Protein AF-A0A3S0HJA3-F1 (afdb_monomer_lite)

Radius of gyration: 25.07 Å; chains: 1; bounding box: 92×64×39 Å

Sequence (172 aa):
MKRIIALAALTLTSALALSACGESDHGGHDHPADGGAPPAGIAEATNPTYPVGTEVRLTADHMPGMDGAEARVSGAFDTTTYSVSYTPTDGGDPVTDHRWVVHEELVDPGQAPLPDGAEVVLDAEHMSGMPGAQATIDYSTDETVYMVDLTVDGMAMTNHKWVTESEIQPLP

pLDDT: mean 88.09, std 19.27, range [34.72, 98.88]

Structure (mmCIF, N/CA/C/O backbone):
data_AF-A0A3S0HJA3-F1
#
_entry.id   AF-A0A3S0HJA3-F1
#
loop_
_atom_site.group_PDB
_atom_site.id
_atom_site.type_symbol
_atom_site.label_atom_id
_atom_site.label_alt_id
_atom_site.label_comp_id
_atom_site.label_asym_id
_atom_site.label_entity_id
_atom_site.label_seq_id
_atom_site.pdbx_PDB_ins_code
_atom_site.Cartn_x
_atom_site.Cartn_y
_atom_site.Cartn_z
_atom_site.occupancy
_atom_site.B_iso_or_equiv
_atom_site.auth_seq_id
_atom_site.auth_comp_id
_atom_site.auth_asym_id
_atom_site.auth_atom_id
_atom_site.pdbx_PDB_model_num
ATOM 1 N N . MET A 1 1 ? 77.542 46.225 -9.309 1.00 46.62 1 MET A N 1
ATOM 2 C CA . MET A 1 1 ? 76.194 46.762 -9.598 1.00 46.62 1 MET A CA 1
ATOM 3 C C . MET A 1 1 ? 75.212 46.029 -8.698 1.00 46.62 1 MET A C 1
ATOM 5 O O . MET A 1 1 ? 75.269 44.812 -8.625 1.00 46.62 1 MET A O 1
ATOM 9 N N . LYS A 1 2 ? 74.435 46.782 -7.915 1.00 45.94 2 LYS A N 1
ATOM 10 C CA . LYS A 1 2 ? 73.516 46.307 -6.867 1.00 45.94 2 LYS A CA 1
ATOM 11 C C . LYS A 1 2 ? 72.305 45.617 -7.490 1.00 45.94 2 LYS A C 1
ATOM 13 O O . LYS A 1 2 ? 71.703 46.264 -8.339 1.00 45.94 2 LYS A O 1
ATOM 18 N N . ARG A 1 3 ? 71.890 44.440 -6.999 1.00 47.22 3 ARG A N 1
ATOM 19 C CA . ARG A 1 3 ? 70.467 44.049 -6.912 1.00 47.22 3 ARG A CA 1
ATOM 20 C C . ARG A 1 3 ? 70.215 43.157 -5.694 1.00 47.22 3 ARG A C 1
ATOM 22 O O . ARG A 1 3 ? 70.661 42.021 -5.627 1.00 47.22 3 ARG A O 1
ATOM 29 N N . ILE A 1 4 ? 69.518 43.766 -4.743 1.00 46.66 4 ILE A N 1
ATOM 30 C CA . ILE A 1 4 ? 68.836 43.191 -3.587 1.00 46.66 4 ILE A CA 1
ATOM 31 C C . ILE A 1 4 ? 67.502 42.647 -4.109 1.00 46.66 4 ILE A C 1
ATOM 33 O O . ILE A 1 4 ? 66.827 43.368 -4.843 1.00 46.66 4 ILE A O 1
ATOM 37 N N . ILE A 1 5 ? 67.110 41.428 -3.737 1.00 52.03 5 ILE A N 1
ATOM 38 C CA . ILE A 1 5 ? 65.723 40.967 -3.880 1.00 52.03 5 ILE A CA 1
ATOM 39 C C . ILE A 1 5 ? 65.298 40.372 -2.540 1.00 52.03 5 ILE A C 1
ATOM 41 O O . ILE A 1 5 ? 65.946 39.476 -2.004 1.00 52.03 5 ILE A O 1
ATOM 45 N N . ALA A 1 6 ? 64.255 40.983 -1.988 1.00 46.03 6 ALA A N 1
ATOM 46 C CA . ALA A 1 6 ? 63.675 40.710 -0.690 1.00 46.03 6 ALA A CA 1
ATOM 47 C C . ALA A 1 6 ? 62.916 39.376 -0.685 1.00 46.03 6 ALA A C 1
ATOM 49 O O . ALA A 1 6 ? 62.206 39.044 -1.633 1.00 46.03 6 ALA A O 1
ATOM 50 N N . LEU A 1 7 ? 63.064 38.646 0.417 1.00 44.06 7 LEU A N 1
ATOM 51 C CA . LEU A 1 7 ? 62.339 37.424 0.728 1.00 44.06 7 LEU A CA 1
ATOM 52 C C . LEU A 1 7 ? 61.006 37.817 1.385 1.00 44.06 7 LEU A C 1
ATOM 54 O O . LEU A 1 7 ? 60.994 38.295 2.518 1.00 44.06 7 LEU A O 1
ATOM 58 N N . ALA A 1 8 ? 59.895 37.661 0.668 1.00 47.66 8 ALA A N 1
ATOM 59 C CA . ALA A 1 8 ? 58.559 37.783 1.240 1.00 47.66 8 ALA A CA 1
ATOM 60 C C . ALA A 1 8 ? 58.109 36.397 1.720 1.00 47.66 8 ALA A C 1
ATOM 62 O O . ALA A 1 8 ? 57.870 35.499 0.915 1.00 47.66 8 ALA A O 1
ATOM 63 N N . ALA A 1 9 ? 58.037 36.219 3.038 1.00 54.28 9 ALA A N 1
ATOM 64 C CA . ALA A 1 9 ? 57.410 35.063 3.660 1.00 54.28 9 ALA A CA 1
ATOM 65 C C . ALA A 1 9 ? 55.885 35.238 3.604 1.00 54.28 9 ALA A C 1
ATOM 67 O O . ALA A 1 9 ? 55.350 36.194 4.163 1.00 54.28 9 ALA A O 1
ATOM 68 N N . LEU A 1 10 ? 55.199 34.322 2.919 1.00 41.50 10 LEU A N 1
ATOM 69 C CA . LEU A 1 10 ? 53.743 34.249 2.873 1.00 41.50 10 LEU A CA 1
ATOM 70 C C . LEU A 1 10 ? 53.304 33.033 3.694 1.00 41.50 10 LEU A C 1
ATOM 72 O O . LEU A 1 10 ? 53.348 31.901 3.220 1.00 41.50 10 LEU A O 1
ATOM 76 N N . THR A 1 11 ? 52.923 33.259 4.948 1.00 54.47 11 THR A N 1
ATOM 77 C CA . THR A 1 11 ? 52.228 32.258 5.763 1.00 54.47 11 THR A CA 1
ATOM 78 C C . THR A 1 11 ? 50.742 32.343 5.445 1.00 54.47 11 THR A C 1
ATOM 80 O O . THR A 1 11 ? 50.087 33.307 5.840 1.00 54.47 11 THR A O 1
ATOM 83 N N . LEU A 1 12 ? 50.222 31.362 4.707 1.00 46.59 12 LEU A N 1
ATOM 84 C CA . LEU A 1 12 ? 48.794 31.247 4.431 1.00 46.59 12 LEU A CA 1
ATOM 85 C C . LEU A 1 12 ? 48.137 30.416 5.539 1.00 46.59 12 LEU A C 1
ATOM 87 O O . LEU A 1 12 ? 48.377 29.217 5.666 1.00 46.59 12 LEU A O 1
ATOM 91 N N . THR A 1 13 ? 47.357 31.095 6.372 1.00 50.94 13 THR A N 1
ATOM 92 C CA . THR A 1 13 ? 46.510 30.521 7.413 1.00 50.94 13 THR A CA 1
ATOM 93 C C . THR A 1 13 ? 45.257 29.874 6.824 1.00 50.94 13 THR A C 1
ATOM 95 O O . THR A 1 13 ? 44.720 30.283 5.799 1.00 50.94 13 THR A O 1
ATOM 98 N N . SER A 1 14 ? 44.832 28.840 7.533 1.00 53.31 14 SER A N 1
ATOM 99 C CA . SER A 1 14 ? 43.777 27.865 7.295 1.00 53.31 14 SER A CA 1
ATOM 100 C C . SER A 1 14 ? 42.379 28.435 7.034 1.00 53.31 14 SER A C 1
ATOM 102 O O . SER A 1 14 ? 41.936 29.345 7.728 1.00 53.31 14 SER A O 1
ATOM 104 N N . ALA A 1 15 ? 41.627 27.757 6.165 1.00 49.38 15 ALA A N 1
ATOM 105 C CA . ALA A 1 15 ? 40.175 27.635 6.275 1.00 49.38 15 ALA A CA 1
ATOM 106 C C . ALA A 1 15 ? 39.765 26.240 5.770 1.00 49.38 15 ALA A C 1
ATOM 108 O O . ALA A 1 15 ? 39.677 26.008 4.566 1.00 49.38 15 ALA A O 1
ATOM 109 N N . LEU A 1 16 ? 39.556 25.291 6.693 1.00 46.66 16 LEU A N 1
ATOM 110 C CA . LEU A 1 16 ? 38.732 24.120 6.399 1.00 46.66 16 LEU A CA 1
ATOM 111 C C . LEU A 1 16 ? 37.288 24.616 6.325 1.00 46.66 16 LEU A C 1
ATOM 113 O O . LEU A 1 16 ? 36.673 24.897 7.351 1.00 46.66 16 LEU A O 1
ATOM 117 N N . ALA A 1 17 ? 36.760 24.737 5.113 1.00 47.53 17 ALA A N 1
ATOM 118 C CA . ALA A 1 17 ? 35.325 24.775 4.915 1.00 47.53 17 ALA A CA 1
ATOM 119 C C . ALA A 1 17 ? 34.804 23.343 5.105 1.00 47.53 17 ALA A C 1
ATOM 121 O O . ALA A 1 17 ? 34.888 22.520 4.196 1.00 47.53 17 ALA A O 1
ATOM 122 N N . LEU A 1 18 ? 34.303 23.031 6.305 1.00 47.00 18 LEU A N 1
ATOM 123 C CA . LEU A 1 18 ? 33.320 21.963 6.459 1.00 47.00 18 LEU A CA 1
ATOM 124 C C . LEU A 1 18 ? 32.071 22.438 5.707 1.00 47.00 18 LEU A C 1
ATOM 126 O O . LEU A 1 18 ? 31.280 23.215 6.240 1.00 47.00 18 LEU A O 1
ATOM 130 N N . SER A 1 19 ? 31.925 22.026 4.449 1.00 48.88 19 SER A N 1
ATOM 131 C CA . SER A 1 19 ? 30.616 22.038 3.807 1.00 48.88 19 SER A CA 1
ATOM 132 C C . SER A 1 19 ? 29.807 20.958 4.514 1.00 48.88 19 SER A C 1
ATOM 134 O O . SER A 1 19 ? 29.916 19.779 4.192 1.00 48.88 19 SER A O 1
ATOM 136 N N . ALA A 1 20 ? 29.064 21.357 5.545 1.00 49.06 20 ALA A N 1
ATOM 137 C CA . ALA A 1 20 ? 27.883 20.626 5.961 1.00 49.06 20 ALA A CA 1
ATOM 138 C C . ALA A 1 20 ? 26.887 20.751 4.803 1.00 49.06 20 ALA A C 1
ATOM 140 O O . ALA A 1 20 ? 26.109 21.701 4.733 1.00 49.06 20 ALA A O 1
ATOM 141 N N . CYS A 1 21 ? 26.995 19.848 3.831 1.00 40.62 21 CYS A N 1
ATOM 142 C CA . CYS A 1 21 ? 25.894 19.588 2.924 1.00 40.62 21 CYS A CA 1
ATOM 143 C C . CYS A 1 21 ? 24.824 18.944 3.800 1.00 40.62 21 CYS A C 1
ATOM 145 O O . CYS A 1 21 ? 25.040 17.854 4.322 1.00 40.62 21 CYS A O 1
ATOM 147 N N . GLY A 1 22 ? 23.747 19.684 4.058 1.00 34.72 22 GLY A N 1
ATOM 148 C CA . GLY A 1 22 ? 22.558 19.104 4.653 1.00 34.72 22 GLY A CA 1
ATOM 149 C C . GLY A 1 22 ? 22.126 17.930 3.789 1.00 34.72 22 GLY A C 1
ATOM 150 O O . GLY A 1 22 ? 22.056 18.066 2.567 1.00 34.72 22 GLY A O 1
ATOM 151 N N . GLU A 1 23 ? 21.898 16.791 4.434 1.00 36.53 23 GLU A N 1
ATOM 152 C CA . GLU A 1 23 ? 21.063 15.729 3.896 1.00 36.53 23 GLU A CA 1
ATOM 153 C C . GLU A 1 23 ? 19.724 16.378 3.538 1.00 36.53 23 GLU A C 1
ATOM 155 O O . GLU A 1 23 ? 18.921 16.729 4.404 1.00 36.53 23 GLU A O 1
ATOM 160 N N . SER A 1 24 ? 19.527 16.639 2.253 1.00 40.22 24 SER A N 1
ATOM 161 C CA . SER A 1 24 ? 18.209 16.912 1.726 1.00 40.22 24 SER A CA 1
ATOM 162 C C . SER A 1 24 ? 17.520 15.562 1.595 1.00 40.22 24 SER A C 1
ATOM 164 O O . SER A 1 24 ? 17.671 14.877 0.586 1.00 40.22 24 SER A O 1
ATOM 166 N N . ASP A 1 25 ? 16.823 15.164 2.651 1.00 38.62 25 ASP A N 1
ATOM 167 C CA . ASP A 1 25 ? 15.850 14.080 2.620 1.00 38.6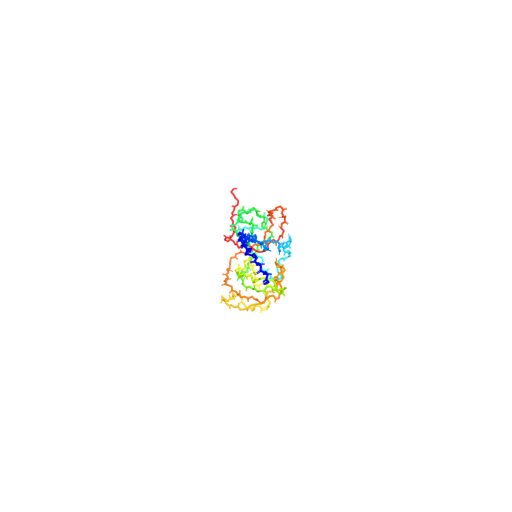2 25 ASP A CA 1
ATOM 168 C C . ASP A 1 25 ? 14.719 14.489 1.659 1.00 38.62 25 ASP A C 1
ATOM 170 O O . ASP A 1 25 ? 13.753 15.153 2.023 1.00 38.62 25 ASP A O 1
ATOM 174 N N . HIS A 1 26 ? 14.930 14.243 0.366 1.00 41.72 26 HIS A N 1
ATOM 175 C CA . HIS A 1 26 ? 14.020 14.622 -0.715 1.00 41.72 26 HIS A CA 1
ATOM 176 C C . HIS A 1 26 ? 12.984 13.526 -1.026 1.00 41.72 26 HIS A C 1
ATOM 178 O O . HIS A 1 26 ? 12.271 13.642 -2.016 1.00 41.72 26 HIS A O 1
ATOM 184 N N . GLY A 1 27 ? 12.871 12.484 -0.194 1.00 42.53 27 GLY A N 1
ATOM 185 C CA . GLY A 1 27 ? 12.004 11.329 -0.455 1.00 42.53 27 GLY A CA 1
ATOM 186 C C . GLY A 1 27 ? 10.550 11.445 0.025 1.00 42.53 27 GLY A C 1
ATOM 187 O O . GLY A 1 27 ? 9.762 10.554 -0.253 1.00 42.53 27 GLY A O 1
ATOM 188 N N . GLY A 1 28 ? 10.170 12.501 0.752 1.00 47.34 28 GLY A N 1
ATOM 189 C CA . GLY A 1 28 ? 8.962 12.472 1.596 1.00 47.34 28 GLY A CA 1
ATOM 190 C C . GLY A 1 28 ? 7.662 13.082 1.050 1.00 47.34 28 GLY A C 1
ATOM 191 O O . GLY A 1 28 ? 6.731 13.253 1.834 1.00 47.34 28 GLY A O 1
ATOM 192 N N . HIS A 1 29 ? 7.568 13.496 -0.220 1.00 55.47 29 HIS A N 1
ATOM 193 C CA . HIS A 1 29 ? 6.434 14.336 -0.666 1.00 55.47 29 HIS A CA 1
ATOM 194 C C . HIS A 1 29 ? 5.710 13.905 -1.942 1.00 55.47 29 HIS A C 1
ATOM 196 O O . HIS A 1 29 ? 4.791 14.612 -2.353 1.00 55.47 29 HIS A O 1
ATOM 202 N N . ASP A 1 30 ? 6.070 12.781 -2.558 1.00 73.44 30 ASP A N 1
ATOM 203 C CA . ASP A 1 30 ? 5.472 12.380 -3.839 1.00 73.44 30 ASP A CA 1
ATOM 204 C C . ASP A 1 30 ? 4.385 11.309 -3.692 1.00 73.44 30 ASP A C 1
ATOM 206 O O . ASP A 1 30 ? 4.272 10.391 -4.500 1.00 73.44 30 ASP A O 1
ATOM 210 N N . HIS A 1 31 ? 3.583 11.430 -2.632 1.00 77.94 31 HIS A N 1
ATOM 211 C CA . HIS A 1 31 ? 2.381 10.625 -2.455 1.00 77.94 31 HIS A CA 1
ATOM 212 C C . HIS A 1 31 ? 1.147 11.441 -2.849 1.00 77.94 31 HIS A C 1
ATOM 214 O O . HIS A 1 31 ? 0.970 12.568 -2.370 1.00 77.94 31 HIS A O 1
ATOM 220 N N . PRO A 1 32 ? 0.268 10.904 -3.709 1.00 84.31 32 PRO A N 1
ATOM 221 C CA . PRO A 1 32 ? -0.947 11.589 -4.096 1.00 84.31 32 PRO A CA 1
ATOM 222 C C . PRO A 1 32 ? -1.870 11.739 -2.882 1.00 84.31 32 PRO A C 1
ATOM 224 O O . PRO A 1 32 ? -2.036 10.823 -2.078 1.00 84.31 32 PRO A O 1
ATOM 227 N N . ALA A 1 33 ? -2.514 12.902 -2.771 1.00 91.62 33 ALA A N 1
ATOM 228 C CA . ALA A 1 33 ? -3.499 13.159 -1.719 1.00 91.62 33 ALA A CA 1
ATOM 229 C C . ALA A 1 33 ? -4.770 12.297 -1.866 1.00 91.62 33 ALA A C 1
ATOM 231 O O . ALA A 1 33 ? -5.523 12.150 -0.911 1.00 91.62 33 ALA A O 1
ATOM 232 N N . ASP A 1 34 ? -5.022 11.735 -3.049 1.00 94.94 34 ASP A N 1
ATOM 233 C CA . ASP A 1 34 ? -6.082 10.757 -3.285 1.00 94.94 34 ASP A CA 1
ATOM 234 C C . ASP A 1 34 ? -5.479 9.534 -3.979 1.00 94.94 34 ASP A C 1
ATOM 236 O O . ASP A 1 34 ? -4.971 9.651 -5.095 1.00 94.94 34 ASP A O 1
ATOM 240 N N . GLY A 1 35 ? -5.534 8.369 -3.330 1.00 94.56 35 GLY A N 1
ATOM 241 C CA . GLY A 1 35 ? -5.054 7.104 -3.900 1.00 94.56 35 GLY A CA 1
ATOM 242 C C . GLY A 1 35 ? -5.978 6.510 -4.972 1.00 94.56 35 GLY A C 1
ATOM 243 O O . GLY A 1 35 ? -5.654 5.481 -5.575 1.00 94.56 35 GLY A O 1
ATOM 244 N N . GLY A 1 36 ? -7.126 7.147 -5.228 1.00 96.56 36 GLY A N 1
ATOM 245 C CA . GLY A 1 36 ? -8.070 6.757 -6.269 1.00 96.56 36 GLY A CA 1
ATOM 246 C C . GLY A 1 36 ? -8.872 5.499 -5.930 1.00 96.56 36 GLY A C 1
ATOM 247 O O . GLY A 1 36 ? -8.910 5.029 -4.796 1.00 96.56 36 GLY A O 1
ATOM 248 N N . ALA A 1 37 ? -9.553 4.948 -6.935 1.00 97.75 37 ALA A N 1
ATOM 249 C CA . ALA A 1 37 ? -10.358 3.740 -6.769 1.00 97.75 37 ALA A CA 1
ATOM 250 C C . ALA A 1 37 ? -9.478 2.499 -6.514 1.00 97.75 37 ALA A C 1
ATOM 252 O O . ALA A 1 37 ? -8.333 2.458 -6.979 1.00 97.75 37 ALA A O 1
ATOM 253 N N . PRO A 1 38 ? -9.996 1.465 -5.827 1.00 98.00 38 PRO A N 1
ATOM 254 C CA . PRO A 1 38 ? -9.326 0.170 -5.776 1.00 98.00 38 PRO A CA 1
ATOM 255 C C . PRO A 1 38 ? -9.129 -0.411 -7.194 1.00 98.00 38 PRO A C 1
ATOM 257 O O . PRO A 1 38 ? -9.946 -0.130 -8.082 1.00 98.00 38 PRO A O 1
ATOM 260 N N . PRO A 1 39 ? -8.072 -1.214 -7.426 1.00 97.88 39 PRO A N 1
ATOM 261 C CA . PRO A 1 39 ? -7.808 -1.851 -8.714 1.00 97.88 39 PRO A CA 1
ATOM 262 C C . PRO A 1 39 ? -9.002 -2.665 -9.217 1.00 97.88 39 PRO A C 1
ATOM 264 O O . PRO A 1 39 ? -9.745 -3.273 -8.445 1.00 97.88 39 PRO A O 1
ATOM 267 N N . ALA A 1 40 ? -9.208 -2.694 -10.531 1.00 96.38 40 ALA A N 1
ATOM 268 C CA . ALA A 1 40 ? -10.332 -3.420 -11.106 1.00 96.38 40 ALA A CA 1
ATOM 269 C C . ALA A 1 40 ? -10.205 -4.931 -10.850 1.00 96.38 40 ALA A C 1
ATOM 271 O O . ALA A 1 40 ? -9.191 -5.541 -11.167 1.00 96.38 40 ALA A O 1
ATOM 272 N N . GLY A 1 41 ? -11.274 -5.549 -10.344 1.00 95.94 41 GLY A N 1
ATOM 273 C CA . GLY A 1 41 ? -11.329 -6.998 -10.128 1.00 95.94 41 GLY A CA 1
ATOM 274 C C . GLY A 1 41 ? -10.792 -7.478 -8.779 1.00 95.94 41 GLY A C 1
ATOM 275 O O . GLY A 1 41 ? -10.955 -8.663 -8.494 1.00 95.94 41 GLY A O 1
ATOM 276 N N . ILE A 1 42 ? -10.248 -6.585 -7.945 1.00 98.25 42 ILE A N 1
ATOM 277 C CA . ILE A 1 42 ? -9.878 -6.915 -6.566 1.00 98.25 42 ILE A CA 1
ATOM 278 C C . ILE A 1 42 ? -11.119 -7.349 -5.773 1.00 98.25 42 ILE A C 1
ATOM 280 O O . ILE A 1 42 ? -12.202 -6.764 -5.907 1.00 98.25 42 ILE A O 1
ATOM 284 N N . ALA A 1 43 ? -10.983 -8.399 -4.966 1.00 98.25 43 ALA A N 1
ATOM 285 C CA . ALA A 1 43 ? -12.084 -8.918 -4.165 1.00 98.25 43 ALA A CA 1
ATOM 286 C C . ALA A 1 43 ? -12.231 -8.125 -2.859 1.00 98.25 43 ALA A C 1
ATOM 288 O O . ALA A 1 43 ? -11.279 -7.993 -2.096 1.00 98.25 43 ALA A O 1
ATOM 289 N N . GLU A 1 44 ? -13.433 -7.620 -2.575 1.00 98.44 44 GLU A N 1
ATOM 290 C CA . GLU A 1 44 ? -13.748 -7.067 -1.253 1.00 98.44 44 GLU A CA 1
ATOM 291 C C . GLU A 1 44 ? -13.680 -8.164 -0.185 1.00 98.44 44 GLU A C 1
ATOM 293 O O . GLU A 1 44 ? -14.168 -9.281 -0.392 1.00 98.44 44 GLU A O 1
ATOM 298 N N . ALA A 1 45 ? -13.131 -7.820 0.979 1.00 98.25 45 ALA A N 1
ATOM 299 C CA . ALA A 1 45 ? -13.062 -8.729 2.108 1.00 98.25 45 ALA A CA 1
ATOM 300 C C . ALA A 1 45 ? -14.466 -9.035 2.639 1.00 98.25 45 ALA A C 1
ATOM 302 O O . ALA A 1 45 ? -15.251 -8.137 2.956 1.00 98.25 45 ALA A O 1
ATOM 303 N N . THR A 1 46 ? -14.798 -10.320 2.772 1.00 95.81 46 THR A N 1
ATOM 304 C CA . THR A 1 46 ? -16.161 -10.728 3.173 1.00 95.81 46 THR A CA 1
ATOM 305 C C . THR A 1 46 ? -16.462 -10.500 4.656 1.00 95.81 46 THR A C 1
ATOM 307 O O . THR A 1 46 ? -17.611 -10.243 5.021 1.00 95.81 46 THR A O 1
ATOM 310 N N . ASN A 1 47 ? -15.450 -10.611 5.517 1.00 96.44 47 ASN A N 1
ATOM 311 C CA . ASN A 1 47 ? -15.563 -10.407 6.961 1.00 96.44 47 ASN A CA 1
ATOM 312 C C . ASN A 1 47 ? -14.236 -9.871 7.534 1.00 96.44 47 ASN A C 1
ATOM 314 O O . ASN A 1 47 ? -13.566 -10.592 8.280 1.00 96.44 47 ASN A O 1
ATOM 318 N N . PRO A 1 48 ? -13.838 -8.640 7.166 1.00 97.94 48 PRO A N 1
ATOM 319 C CA . PRO A 1 48 ? -12.598 -8.043 7.649 1.00 97.94 48 PRO A CA 1
ATOM 320 C C . PRO A 1 48 ? -12.662 -7.800 9.159 1.00 97.94 48 PRO A C 1
ATOM 322 O O . PRO A 1 48 ? -13.729 -7.488 9.701 1.00 97.94 48 PRO A O 1
ATOM 325 N N . THR A 1 49 ? -11.515 -7.876 9.837 1.00 98.44 49 THR A N 1
ATOM 326 C CA . THR A 1 49 ? -11.411 -7.517 11.260 1.00 98.44 49 THR A CA 1
ATOM 327 C C . THR A 1 49 ? -11.836 -6.065 11.497 1.00 98.44 49 THR A C 1
ATOM 329 O O . THR A 1 49 ? -12.514 -5.777 12.488 1.00 98.44 49 THR A O 1
ATOM 332 N N . TYR A 1 50 ? -11.514 -5.167 10.557 1.00 98.31 50 TYR A N 1
ATOM 333 C CA . TYR A 1 50 ? -11.908 -3.757 10.579 1.00 98.31 50 TYR A CA 1
ATOM 334 C C . TYR A 1 50 ? -12.795 -3.411 9.368 1.00 98.31 50 TYR A C 1
ATOM 336 O O . TYR A 1 50 ? -12.292 -3.113 8.288 1.00 98.31 50 TYR A O 1
ATOM 344 N N . PRO A 1 51 ? -14.134 -3.433 9.499 1.00 98.38 51 PRO A N 1
ATOM 345 C CA . PRO A 1 51 ? -15.035 -3.074 8.402 1.00 98.38 51 PRO A CA 1
ATOM 346 C C . PRO A 1 51 ? -14.854 -1.632 7.912 1.00 98.38 51 PRO A C 1
ATOM 348 O O . PRO A 1 51 ? -14.472 -0.750 8.684 1.00 98.38 51 PRO A O 1
ATOM 351 N N . VAL A 1 52 ? -15.225 -1.362 6.656 1.00 98.69 52 VAL A N 1
ATOM 352 C CA . VAL A 1 52 ? -15.248 -0.000 6.093 1.00 98.69 52 VAL A CA 1
ATOM 353 C C . VAL A 1 52 ? -16.017 0.962 7.003 1.00 98.69 52 VAL A C 1
ATOM 355 O O . VAL A 1 52 ? -17.118 0.673 7.476 1.00 98.69 52 VAL A O 1
ATOM 358 N N . GLY A 1 53 ? -15.425 2.129 7.238 1.00 98.50 53 GLY A N 1
ATOM 359 C CA . GLY A 1 53 ? -15.910 3.167 8.136 1.00 98.50 53 GLY A CA 1
ATOM 360 C C . GLY A 1 53 ? -15.400 3.056 9.573 1.00 98.50 53 GLY A C 1
ATOM 361 O O . GLY A 1 53 ? -15.693 3.968 10.347 1.00 98.50 5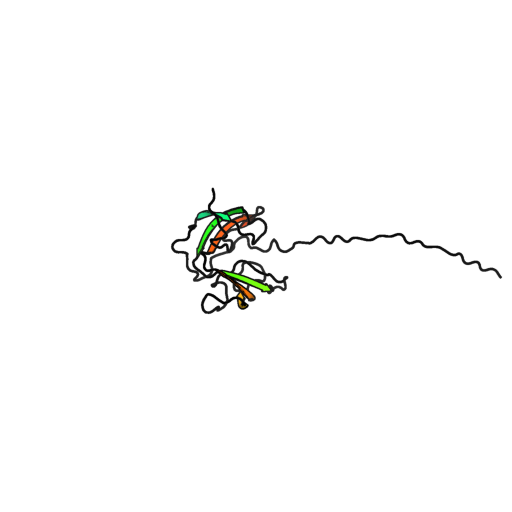3 GLY A O 1
ATOM 362 N N . THR A 1 54 ? -14.666 1.994 9.922 1.00 98.69 54 THR A N 1
ATOM 363 C CA . THR A 1 54 ? -14.036 1.821 11.241 1.00 98.69 54 THR A CA 1
ATOM 364 C C . THR A 1 54 ? -12.862 2.781 11.403 1.00 98.69 54 THR A C 1
ATOM 366 O O . THR A 1 54 ? -12.056 2.931 10.488 1.00 98.69 54 THR A O 1
ATOM 369 N N . GLU A 1 55 ? -12.766 3.412 12.571 1.00 98.56 55 GLU A N 1
ATOM 370 C CA . GLU A 1 55 ? -11.611 4.222 12.966 1.00 98.56 55 GLU A CA 1
ATOM 371 C C . GLU A 1 55 ? -10.563 3.327 13.632 1.00 98.56 55 GLU A C 1
ATOM 373 O O . GLU A 1 55 ? -10.886 2.503 14.496 1.00 98.56 55 GLU A O 1
ATOM 378 N N . VAL A 1 56 ? -9.311 3.492 13.231 1.00 98.69 56 VAL A N 1
ATOM 379 C CA . VAL A 1 56 ? -8.188 2.647 13.629 1.00 98.69 56 VAL A CA 1
ATOM 380 C C . VAL A 1 56 ? -6.942 3.485 13.910 1.00 98.69 56 VAL A C 1
ATOM 382 O O . VAL A 1 56 ? -6.860 4.653 13.530 1.00 98.69 56 VAL A O 1
ATOM 385 N N . ARG A 1 57 ? -5.957 2.886 14.580 1.00 98.44 57 ARG A N 1
ATOM 386 C CA . ARG A 1 57 ? -4.606 3.436 14.715 1.00 98.44 57 ARG A CA 1
ATOM 387 C C . ARG A 1 57 ? -3.658 2.668 13.811 1.00 98.44 57 ARG A C 1
ATOM 389 O O . ARG A 1 57 ? -3.594 1.445 13.904 1.00 98.44 57 ARG A O 1
ATOM 396 N N . LEU A 1 58 ? -2.918 3.382 12.977 1.00 98.31 58 LEU A N 1
ATOM 397 C CA . LEU A 1 58 ? -1.878 2.791 12.147 1.00 98.31 58 LEU A CA 1
ATOM 398 C C . LEU A 1 58 ? -0.632 2.509 12.988 1.00 98.31 58 LEU A C 1
ATOM 400 O O . LEU A 1 58 ? -0.261 3.301 13.855 1.00 98.31 58 LEU A O 1
ATOM 404 N N . THR A 1 59 ? 0.010 1.381 12.712 1.00 97.94 59 THR A N 1
ATOM 405 C CA . THR A 1 59 ? 1.361 1.043 13.187 1.00 97.94 59 THR A CA 1
ATOM 406 C C . THR A 1 59 ? 2.344 0.869 12.029 1.00 97.94 59 THR A C 1
ATOM 408 O O . THR A 1 59 ? 3.475 0.441 12.244 1.00 97.94 59 THR A O 1
ATOM 411 N N . ALA A 1 60 ? 1.903 1.153 10.798 1.00 96.00 60 ALA A N 1
ATOM 412 C CA . ALA A 1 60 ? 2.751 1.252 9.617 1.00 96.00 60 ALA A CA 1
ATOM 413 C C . ALA A 1 60 ? 3.646 2.495 9.683 1.00 96.00 60 ALA A C 1
ATOM 415 O O . ALA A 1 60 ? 3.223 3.564 10.121 1.00 96.00 60 ALA A O 1
ATOM 416 N N . ASP A 1 61 ? 4.860 2.361 9.160 1.00 92.94 61 ASP A N 1
ATOM 417 C CA . ASP A 1 61 ? 5.885 3.400 9.075 1.00 92.94 61 ASP A CA 1
ATOM 418 C C . ASP A 1 61 ? 6.306 3.690 7.624 1.00 92.94 61 ASP A C 1
ATOM 420 O O . ASP A 1 61 ? 7.408 4.176 7.376 1.00 92.94 61 ASP A O 1
ATOM 424 N N . HIS A 1 62 ? 5.430 3.391 6.655 1.00 92.19 62 HIS A N 1
ATOM 425 C CA . HIS A 1 62 ? 5.737 3.472 5.218 1.00 92.19 62 HIS A CA 1
ATOM 426 C C . HIS A 1 62 ? 6.064 4.895 4.759 1.00 92.19 62 HIS A C 1
ATOM 428 O O . HIS A 1 62 ? 6.864 5.084 3.846 1.00 92.19 62 HIS A O 1
ATOM 434 N N . MET A 1 63 ? 5.467 5.894 5.413 1.00 89.06 63 MET A N 1
ATOM 435 C CA . MET A 1 63 ? 5.757 7.312 5.222 1.00 89.06 63 MET A CA 1
ATOM 436 C C . MET A 1 63 ? 5.928 8.006 6.579 1.00 89.06 63 MET A C 1
ATOM 438 O O . MET A 1 63 ? 5.293 7.605 7.566 1.00 89.06 63 MET A O 1
ATOM 442 N N . PRO A 1 64 ? 6.727 9.089 6.649 1.00 88.88 64 PRO A N 1
ATOM 443 C CA . PRO A 1 64 ? 6.827 9.909 7.848 1.00 88.88 64 PRO A CA 1
ATOM 444 C C . PRO A 1 64 ? 5.447 10.312 8.378 1.00 88.88 64 PRO A C 1
ATOM 446 O O . PRO A 1 64 ? 4.593 10.768 7.626 1.00 88.88 64 PRO A O 1
ATOM 449 N N . GLY A 1 65 ? 5.233 10.129 9.681 1.00 90.75 65 GLY A N 1
ATOM 450 C CA . GLY A 1 65 ? 3.998 10.524 10.360 1.00 90.75 65 GLY A CA 1
ATOM 451 C C . GLY A 1 65 ? 2.833 9.531 10.269 1.00 90.75 65 GLY A C 1
ATOM 452 O O . GLY A 1 65 ? 1.793 9.812 10.860 1.00 90.75 65 GLY A O 1
ATOM 453 N N . MET A 1 66 ? 2.990 8.379 9.602 1.00 94.12 66 MET A N 1
ATOM 454 C CA . MET A 1 66 ? 1.978 7.310 9.629 1.00 94.12 66 MET A CA 1
ATOM 455 C C . MET A 1 66 ? 1.931 6.552 10.959 1.00 94.12 66 MET A C 1
ATOM 457 O O . MET A 1 66 ? 0.838 6.259 11.441 1.00 94.12 66 MET A O 1
ATOM 461 N N . ASP A 1 67 ? 3.081 6.250 11.570 1.00 96.12 67 ASP A N 1
ATOM 462 C CA . ASP A 1 67 ? 3.108 5.461 12.807 1.00 96.12 67 ASP A CA 1
ATOM 463 C C . ASP A 1 67 ? 2.393 6.207 13.942 1.00 96.12 67 ASP A C 1
ATOM 465 O O . ASP A 1 67 ? 2.719 7.345 14.297 1.00 96.12 67 ASP A O 1
ATOM 469 N N . GLY A 1 68 ? 1.372 5.562 14.497 1.00 96.56 68 GLY A N 1
ATOM 470 C CA . GLY A 1 68 ? 0.504 6.116 15.521 1.00 96.56 68 GLY A CA 1
ATOM 471 C C . GLY A 1 68 ? -0.587 7.054 15.001 1.00 96.56 68 GLY A C 1
ATOM 472 O O . GLY A 1 68 ? -1.385 7.511 15.827 1.00 96.56 68 GLY A O 1
ATOM 473 N N . ALA A 1 69 ? -0.670 7.328 13.695 1.00 96.94 69 ALA A N 1
ATOM 474 C CA . ALA A 1 69 ? -1.741 8.132 13.115 1.00 96.94 69 ALA A CA 1
ATOM 475 C C . ALA A 1 69 ? -3.104 7.443 13.271 1.00 96.94 69 ALA A C 1
ATOM 477 O O . ALA A 1 69 ? -3.219 6.217 13.225 1.00 96.94 69 ALA A O 1
ATOM 478 N N . GLU A 1 70 ? -4.150 8.245 13.461 1.00 97.75 70 GLU A N 1
ATOM 479 C CA . GLU A 1 70 ? -5.528 7.762 13.383 1.00 97.75 70 GLU A CA 1
ATOM 480 C C . GLU A 1 70 ? -5.981 7.798 11.925 1.00 97.75 70 GLU A C 1
ATOM 482 O O . GLU A 1 70 ? -5.672 8.744 11.193 1.00 97.75 70 GLU A O 1
ATOM 487 N N . ALA A 1 71 ? -6.695 6.761 11.509 1.00 98.38 71 ALA A N 1
ATOM 488 C CA . ALA A 1 71 ? -7.175 6.618 10.149 1.00 98.38 71 ALA A CA 1
ATOM 489 C C . ALA A 1 71 ? -8.555 5.963 10.131 1.00 98.38 71 ALA A C 1
ATOM 491 O O . ALA A 1 71 ? -8.913 5.200 11.029 1.00 98.38 71 ALA A O 1
ATOM 492 N N . ARG A 1 72 ? -9.308 6.216 9.066 1.00 98.69 72 ARG A N 1
ATOM 493 C CA . ARG A 1 72 ? -10.611 5.608 8.824 1.00 98.69 72 ARG A CA 1
ATOM 494 C C . ARG A 1 72 ? -10.512 4.623 7.675 1.00 98.69 72 ARG A C 1
ATOM 496 O O . ARG A 1 72 ? -10.102 5.000 6.585 1.00 98.69 72 ARG A O 1
ATOM 503 N N . VAL A 1 73 ? -10.942 3.383 7.877 1.00 98.88 73 VAL A N 1
ATOM 504 C CA . VAL A 1 73 ? -10.967 2.374 6.808 1.00 98.88 73 VAL A CA 1
ATOM 505 C C . VAL A 1 73 ? -11.926 2.818 5.699 1.00 98.88 73 VAL A C 1
ATOM 507 O O . VAL A 1 73 ? -13.126 2.964 5.943 1.00 98.88 73 VAL A O 1
ATOM 510 N N . SER A 1 74 ? -11.420 3.010 4.482 1.00 98.75 74 SER A N 1
ATOM 511 C CA . SER A 1 74 ? -12.202 3.360 3.287 1.00 98.75 74 SER A CA 1
ATOM 512 C C . SER A 1 74 ? -12.396 2.178 2.329 1.00 98.75 74 SER A C 1
ATOM 514 O O . SER A 1 74 ? -13.349 2.181 1.551 1.00 98.75 74 SER A O 1
ATOM 516 N N . GLY A 1 75 ? -11.593 1.118 2.460 1.00 98.75 75 GLY A N 1
ATOM 517 C CA . GLY A 1 75 ? -11.756 -0.153 1.748 1.00 98.75 75 GLY A CA 1
ATOM 518 C C . GLY A 1 75 ? -11.077 -1.313 2.481 1.00 98.75 75 GLY A C 1
ATOM 519 O O . GLY A 1 75 ? -10.140 -1.087 3.241 1.00 98.75 75 GLY A O 1
ATOM 520 N N . ALA A 1 76 ? -11.554 -2.539 2.266 1.00 98.81 76 ALA A N 1
ATOM 521 C CA . ALA A 1 76 ? -10.987 -3.766 2.831 1.00 98.81 76 ALA A CA 1
ATOM 522 C C . ALA A 1 76 ? -11.082 -4.891 1.794 1.00 98.81 76 ALA A C 1
ATOM 524 O O . ALA A 1 76 ? -12.164 -5.113 1.241 1.00 98.81 76 ALA A O 1
ATOM 525 N N . PHE A 1 77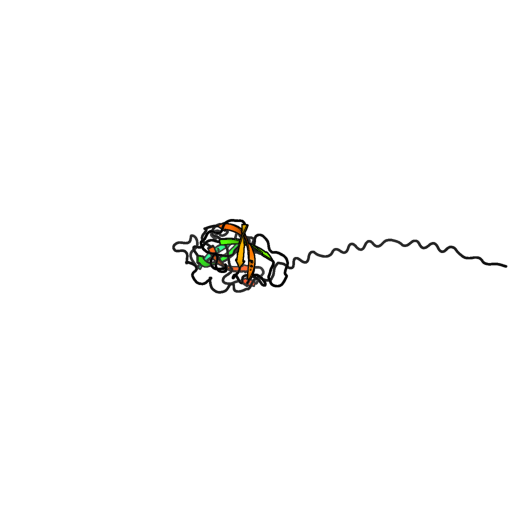 ? -9.976 -5.581 1.521 1.00 98.81 77 PHE A N 1
ATOM 526 C CA . PHE A 1 77 ? -9.852 -6.470 0.366 1.00 98.81 77 PHE A CA 1
ATOM 527 C C . PHE A 1 77 ? -9.115 -7.770 0.698 1.00 98.81 77 PHE A C 1
ATOM 529 O O . PHE A 1 77 ? -8.170 -7.773 1.486 1.00 98.81 77 PHE A O 1
ATOM 536 N N . ASP A 1 78 ? -9.550 -8.852 0.049 1.00 98.44 78 ASP A N 1
ATOM 537 C CA . ASP A 1 78 ? -8.927 -10.175 0.092 1.00 98.44 78 ASP A CA 1
ATOM 538 C C . ASP A 1 78 ? -8.067 -10.345 -1.177 1.00 98.44 78 ASP A C 1
ATOM 540 O O . ASP A 1 78 ? -8.580 -10.654 -2.255 1.00 98.44 78 ASP A O 1
ATOM 544 N N . THR A 1 79 ? -6.756 -10.123 -1.067 1.00 98.50 79 THR A N 1
ATOM 545 C CA . THR A 1 79 ? -5.779 -10.297 -2.160 1.00 98.50 79 THR A CA 1
ATOM 546 C C . THR A 1 79 ? -4.402 -10.648 -1.585 1.00 98.50 79 THR A C 1
ATOM 548 O O . THR A 1 79 ? -4.224 -10.703 -0.372 1.00 98.50 79 THR A O 1
ATOM 551 N N . THR A 1 80 ? -3.418 -10.911 -2.443 1.00 98.69 80 THR A N 1
ATOM 552 C CA . THR A 1 80 ? -2.012 -11.006 -2.031 1.00 98.69 80 THR A CA 1
ATOM 553 C C . THR A 1 80 ? -1.354 -9.637 -2.152 1.00 98.69 80 THR A C 1
ATOM 555 O O . THR A 1 80 ? -1.384 -9.026 -3.223 1.00 98.69 80 THR A O 1
ATOM 558 N N . THR A 1 81 ? -0.730 -9.177 -1.072 1.00 98.62 81 THR A N 1
ATOM 559 C CA . THR A 1 81 ? 0.107 -7.974 -1.050 1.00 98.62 81 THR A CA 1
ATOM 560 C C . THR A 1 81 ? 1.572 -8.342 -1.215 1.00 98.62 81 THR A C 1
ATOM 562 O O . THR A 1 81 ? 2.021 -9.411 -0.793 1.00 98.62 81 THR A O 1
ATOM 565 N N . TYR A 1 82 ? 2.332 -7.436 -1.819 1.00 98.88 82 TYR A N 1
ATOM 566 C CA . TYR A 1 82 ? 3.760 -7.584 -2.045 1.00 98.88 82 TYR A CA 1
ATOM 567 C C . TYR A 1 82 ? 4.505 -6.352 -1.552 1.00 98.88 82 TYR A C 1
ATOM 569 O O . TYR A 1 82 ? 4.093 -5.221 -1.826 1.00 98.88 82 TYR A O 1
ATOM 577 N N . SER A 1 83 ? 5.620 -6.586 -0.862 1.00 98.81 83 SER A N 1
ATOM 578 C CA . SER A 1 83 ? 6.684 -5.590 -0.795 1.00 98.81 83 SER A CA 1
ATOM 579 C C . SER A 1 83 ? 7.542 -5.712 -2.052 1.00 98.81 83 SER A C 1
ATOM 581 O O . SER A 1 83 ? 7.821 -6.830 -2.506 1.00 98.81 83 SER A O 1
ATOM 583 N N . VAL A 1 84 ? 7.918 -4.578 -2.644 1.00 98.81 84 VAL A N 1
ATOM 584 C CA . VAL A 1 84 ? 8.663 -4.542 -3.906 1.00 98.81 84 VAL A CA 1
ATOM 585 C C . VAL A 1 84 ? 9.841 -3.578 -3.878 1.00 98.81 84 VAL A C 1
ATOM 587 O O . VAL A 1 84 ? 9.766 -2.476 -3.339 1.00 98.81 84 VAL A O 1
ATOM 590 N N . SER A 1 85 ? 10.909 -3.955 -4.575 1.00 98.75 85 SER A N 1
ATOM 591 C CA . SER A 1 85 ? 12.053 -3.088 -4.853 1.00 98.75 85 SER A CA 1
ATOM 592 C C . SER A 1 85 ? 12.111 -2.765 -6.345 1.00 98.75 85 SER A C 1
ATOM 594 O O . SER A 1 85 ? 12.046 -3.671 -7.178 1.00 98.75 85 SER A O 1
ATOM 596 N N . TYR A 1 86 ? 12.233 -1.488 -6.712 1.00 98.38 86 TYR A N 1
ATOM 597 C CA . TYR A 1 86 ? 12.183 -1.041 -8.109 1.00 98.38 86 TYR A CA 1
ATOM 598 C C . TYR A 1 86 ? 13.006 0.225 -8.364 1.00 98.38 86 TYR A C 1
ATOM 600 O O . TYR A 1 86 ? 13.393 0.949 -7.451 1.00 98.38 86 TYR A O 1
ATOM 608 N N . THR A 1 87 ? 13.295 0.498 -9.637 1.00 97.00 87 THR A N 1
ATOM 609 C CA . THR A 1 87 ? 13.844 1.793 -10.071 1.00 97.00 87 THR A CA 1
ATOM 610 C C . THR A 1 87 ? 12.751 2.576 -10.800 1.00 97.00 87 THR A C 1
ATOM 612 O O . THR A 1 87 ? 12.218 2.047 -11.781 1.00 97.00 87 THR A O 1
ATOM 615 N N . PRO A 1 88 ? 12.410 3.801 -10.356 1.00 97.69 88 PRO A N 1
ATOM 616 C CA . PRO A 1 88 ? 11.387 4.625 -10.994 1.00 97.69 88 PRO A CA 1
ATOM 617 C C . PRO A 1 88 ? 11.652 4.874 -12.486 1.00 97.69 88 PRO A C 1
ATOM 619 O O . PRO A 1 88 ? 12.791 5.073 -12.920 1.00 97.69 88 PRO A O 1
ATOM 622 N N . THR A 1 89 ? 10.593 4.893 -13.294 1.00 97.94 89 THR A N 1
ATOM 623 C CA . THR A 1 89 ? 10.676 5.068 -14.756 1.00 97.94 89 THR A CA 1
ATOM 624 C C . THR A 1 89 ? 11.082 6.476 -15.191 1.00 97.94 89 THR A C 1
ATOM 626 O O . THR A 1 89 ? 11.534 6.668 -16.322 1.00 97.94 89 THR A O 1
ATOM 629 N N . ASP A 1 90 ? 10.968 7.458 -14.299 1.00 95.94 90 ASP A N 1
ATOM 630 C CA . ASP A 1 90 ? 11.377 8.849 -14.506 1.00 95.94 90 ASP A CA 1
ATOM 631 C C . ASP A 1 90 ? 12.861 9.108 -14.180 1.00 95.94 90 ASP A C 1
ATOM 633 O O . ASP A 1 90 ? 13.358 10.219 -14.390 1.00 95.94 90 ASP A O 1
ATOM 637 N N . GLY A 1 91 ? 13.594 8.075 -13.748 1.00 93.69 91 GLY A N 1
ATOM 638 C CA . GLY A 1 91 ? 15.018 8.149 -13.426 1.00 93.69 91 GLY A CA 1
ATOM 639 C C . GLY A 1 91 ? 15.323 8.589 -11.994 1.00 93.69 91 GLY A C 1
ATOM 640 O O . GLY A 1 91 ? 16.465 8.973 -11.733 1.00 93.69 91 GLY A O 1
ATOM 641 N N . GLY A 1 92 ? 14.333 8.551 -11.095 1.00 93.31 92 GLY A N 1
ATOM 642 C CA . GLY A 1 92 ? 14.536 8.704 -9.655 1.00 93.31 92 GLY A CA 1
ATOM 643 C C . GLY A 1 92 ? 15.448 7.635 -9.036 1.00 93.31 92 GLY A C 1
ATOM 644 O O . GLY A 1 92 ? 15.830 6.651 -9.680 1.00 93.31 92 GLY A O 1
ATOM 645 N N . ASP A 1 93 ? 15.809 7.841 -7.768 1.00 95.38 93 ASP A N 1
ATOM 646 C CA . ASP A 1 93 ? 16.617 6.882 -7.010 1.00 95.38 93 ASP A CA 1
ATOM 647 C C . ASP A 1 93 ? 15.857 5.553 -6.807 1.00 95.38 93 ASP A C 1
ATOM 649 O O . ASP A 1 93 ? 14.627 5.557 -6.716 1.00 95.38 93 ASP A O 1
ATOM 653 N N . PRO A 1 94 ? 16.556 4.403 -6.728 1.00 96.50 94 PRO A N 1
ATOM 654 C CA . PRO A 1 94 ? 15.912 3.123 -6.451 1.00 96.50 94 PRO A CA 1
ATOM 655 C C . PRO A 1 94 ? 15.132 3.135 -5.133 1.00 96.50 94 PRO A C 1
ATOM 657 O O . PRO A 1 94 ? 15.644 3.579 -4.104 1.00 96.50 94 PRO A O 1
ATOM 660 N N . VAL A 1 95 ? 13.926 2.574 -5.162 1.00 96.62 95 VAL A N 1
ATOM 661 C CA . VAL A 1 95 ? 13.075 2.359 -3.990 1.00 96.62 95 VAL A CA 1
ATOM 662 C C . VAL A 1 95 ? 13.204 0.898 -3.576 1.00 96.62 95 VAL A C 1
ATOM 664 O O . VAL A 1 95 ? 13.086 0.001 -4.411 1.00 96.62 95 VAL A O 1
ATOM 667 N N . THR A 1 96 ? 13.465 0.651 -2.296 1.00 97.50 96 THR A N 1
ATOM 668 C CA . THR A 1 96 ? 13.620 -0.700 -1.739 1.00 97.50 96 THR A CA 1
ATOM 669 C C . THR A 1 96 ? 12.566 -0.966 -0.679 1.00 97.50 96 THR A C 1
ATOM 671 O O . THR A 1 96 ? 12.292 -0.056 0.102 1.00 97.50 96 THR A O 1
ATOM 674 N N . ASP A 1 97 ? 12.054 -2.196 -0.604 1.00 97.50 97 ASP A N 1
ATOM 675 C CA . ASP A 1 97 ? 11.041 -2.611 0.382 1.00 97.50 97 ASP A CA 1
ATOM 676 C C . ASP A 1 97 ? 9.813 -1.676 0.400 1.00 97.50 97 ASP A C 1
ATOM 678 O O . ASP A 1 97 ? 9.320 -1.261 1.451 1.00 97.50 97 ASP A O 1
ATOM 682 N N . HIS A 1 98 ? 9.341 -1.283 -0.789 1.00 97.75 98 HIS A N 1
ATOM 683 C CA . HIS A 1 98 ? 8.138 -0.473 -0.918 1.00 97.75 98 HIS A CA 1
ATOM 684 C C . HIS A 1 98 ? 6.916 -1.307 -0.535 1.00 97.75 98 HIS A C 1
ATOM 686 O O . HIS A 1 98 ? 6.538 -2.244 -1.243 1.00 97.75 98 HIS A O 1
ATOM 692 N N . ARG A 1 99 ? 6.283 -0.913 0.569 1.00 98.06 99 ARG A N 1
ATOM 693 C CA . ARG A 1 99 ? 5.038 -1.477 1.077 1.00 98.06 99 ARG A CA 1
ATOM 694 C C . ARG A 1 99 ? 3.879 -0.531 0.756 1.00 98.06 99 ARG A C 1
ATOM 696 O O . ARG A 1 99 ? 3.943 0.641 1.108 1.00 98.06 99 ARG A O 1
ATOM 703 N N . TRP A 1 100 ? 2.831 -0.970 0.073 1.00 98.69 100 TRP A N 1
ATOM 704 C CA . TRP A 1 100 ? 2.626 -2.277 -0.570 1.00 98.69 100 TRP A CA 1
ATOM 705 C C . TRP A 1 100 ? 2.090 -2.064 -1.979 1.00 98.69 100 TRP A C 1
ATOM 707 O O . TRP A 1 100 ? 1.515 -1.023 -2.269 1.00 98.69 100 TRP A O 1
ATOM 717 N N . VAL A 1 101 ? 2.188 -3.084 -2.825 1.00 98.75 101 VAL A N 1
ATOM 718 C CA . VAL A 1 101 ? 1.342 -3.220 -4.022 1.00 98.75 101 VAL A CA 1
ATOM 719 C C . VAL A 1 101 ? 0.496 -4.484 -3.896 1.00 98.75 101 VAL A C 1
ATOM 721 O O . VAL A 1 101 ? 0.925 -5.453 -3.264 1.00 98.75 101 VAL A O 1
ATOM 724 N N . VAL A 1 102 ? -0.703 -4.499 -4.475 1.00 98.81 102 VAL A N 1
ATOM 725 C CA . VAL A 1 102 ? -1.548 -5.712 -4.518 1.00 98.81 102 VAL A CA 1
ATOM 726 C C . VAL A 1 102 ? -1.380 -6.469 -5.836 1.00 98.81 102 VAL A C 1
ATOM 728 O O . VAL A 1 102 ? -0.905 -5.914 -6.824 1.00 98.81 102 VAL A O 1
ATOM 731 N N . HIS A 1 103 ? -1.776 -7.745 -5.877 1.00 98.81 103 HIS A N 1
ATOM 732 C CA . HIS A 1 103 ? -1.636 -8.592 -7.070 1.00 98.81 103 HIS A CA 1
ATOM 733 C C . HIS A 1 103 ? -2.294 -8.001 -8.325 1.00 98.81 103 HIS A C 1
ATOM 735 O O . HIS A 1 103 ? -1.767 -8.140 -9.426 1.00 98.81 103 HIS A O 1
ATOM 741 N N . GLU A 1 104 ? -3.420 -7.310 -8.160 1.00 98.62 104 GLU A N 1
ATOM 742 C CA . GLU A 1 104 ? -4.157 -6.635 -9.229 1.00 98.62 104 GLU A CA 1
ATOM 743 C C . GLU A 1 104 ? -3.453 -5.383 -9.777 1.00 98.62 104 GLU A C 1
ATOM 745 O O . GLU A 1 104 ? -3.865 -4.865 -10.810 1.00 98.62 104 GLU A O 1
ATOM 750 N N . GLU A 1 105 ? -2.402 -4.897 -9.112 1.00 98.81 105 GLU A N 1
ATOM 751 C CA . GLU A 1 105 ? -1.578 -3.760 -9.550 1.00 98.81 105 GLU A CA 1
ATOM 752 C C . GLU A 1 105 ? -0.290 -4.208 -10.259 1.00 98.81 105 GLU A C 1
ATOM 754 O O . GLU A 1 105 ? 0.661 -3.438 -10.399 1.00 98.81 105 GLU A O 1
ATOM 759 N N . LEU A 1 106 ? -0.237 -5.464 -10.702 1.00 98.75 106 LEU A N 1
ATOM 760 C CA . LEU A 1 106 ? 0.853 -6.018 -11.496 1.00 98.75 106 LEU A CA 1
ATOM 761 C C . LEU A 1 106 ? 0.370 -6.281 -12.925 1.00 98.75 106 LEU A C 1
ATOM 763 O O . LEU A 1 106 ? -0.758 -6.722 -13.148 1.00 98.75 106 LEU A O 1
ATOM 767 N N . VAL A 1 107 ? 1.239 -6.062 -13.911 1.00 98.56 107 VAL A N 1
ATOM 768 C CA . VAL A 1 107 ? 0.924 -6.348 -15.317 1.00 98.56 107 VAL A CA 1
ATOM 769 C C . VAL A 1 107 ? 1.051 -7.849 -15.585 1.00 98.56 107 VAL A C 1
ATOM 771 O O . VAL A 1 107 ? 2.139 -8.411 -15.476 1.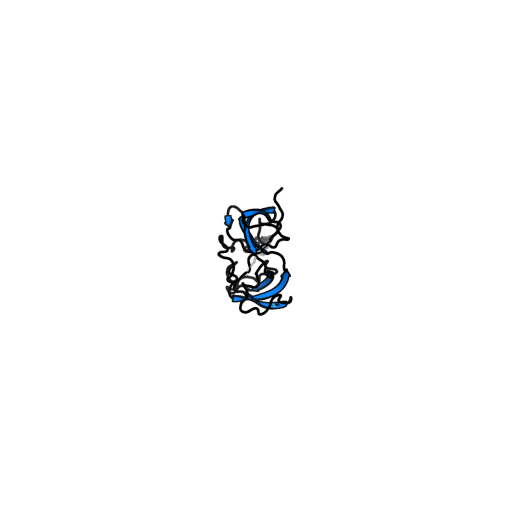00 98.56 107 VAL A O 1
ATOM 774 N N . ASP A 1 108 ? -0.058 -8.487 -15.973 1.00 97.12 108 ASP A N 1
ATOM 775 C CA . ASP A 1 108 ? -0.146 -9.906 -16.360 1.00 97.12 108 ASP A CA 1
ATOM 776 C C . ASP A 1 108 ? 0.594 -10.889 -15.408 1.00 97.12 108 ASP A C 1
ATOM 778 O O . ASP A 1 108 ? 1.361 -11.741 -15.871 1.00 97.12 108 ASP A O 1
ATOM 782 N N . PRO A 1 109 ? 0.372 -10.838 -14.076 1.00 96.50 109 PRO A N 1
ATOM 783 C CA . PRO A 1 109 ? 1.224 -11.522 -13.095 1.00 96.50 109 PRO A CA 1
ATOM 784 C C . PRO A 1 109 ? 1.072 -13.051 -13.089 1.00 96.50 109 PRO A C 1
ATOM 786 O O . PRO A 1 109 ? 1.881 -13.762 -12.499 1.00 96.50 109 PRO A O 1
ATOM 789 N N . GLY A 1 110 ? 0.044 -13.600 -13.737 1.00 96.38 110 GLY A N 1
ATOM 790 C CA . GLY A 1 110 ? -0.268 -15.023 -13.660 1.00 96.38 110 GLY A CA 1
ATOM 791 C C . GLY A 1 110 ? -1.086 -15.357 -12.413 1.00 96.38 110 GLY A C 1
ATOM 792 O O . GLY A 1 110 ? -2.149 -14.782 -12.213 1.00 96.38 110 GLY A O 1
ATOM 793 N N . GLN A 1 111 ? -0.659 -16.354 -11.633 1.00 97.31 111 GLN A N 1
ATOM 794 C CA . GLN A 1 111 ? -1.375 -16.791 -10.428 1.00 97.31 111 GLN A CA 1
ATOM 795 C C . GLN A 1 111 ? -0.631 -16.360 -9.167 1.00 97.31 111 GLN A C 1
ATOM 797 O O . GLN A 1 111 ? 0.562 -16.629 -9.034 1.00 97.31 111 GLN A O 1
ATOM 802 N N . ALA A 1 112 ? -1.357 -15.757 -8.229 1.00 97.00 112 ALA A N 1
ATOM 803 C CA . ALA A 1 112 ? -0.868 -15.489 -6.885 1.00 97.00 112 ALA A CA 1
ATOM 804 C C . ALA A 1 112 ? -0.698 -16.784 -6.049 1.00 97.00 112 ALA A C 1
ATOM 806 O O . ALA A 1 112 ? -1.429 -17.758 -6.270 1.00 97.00 112 ALA A O 1
ATOM 807 N N . PRO A 1 113 ? 0.200 -16.788 -5.044 1.00 98.25 113 PRO A N 1
ATOM 808 C CA . PRO A 1 113 ? 1.207 -15.759 -4.793 1.00 98.25 113 PRO A CA 1
ATOM 809 C C . PRO A 1 113 ? 2.426 -15.918 -5.718 1.00 98.25 113 PRO A C 1
ATOM 811 O O . PRO A 1 113 ? 2.808 -17.032 -6.084 1.00 98.25 113 PRO A O 1
ATOM 814 N N . LEU A 1 114 ? 3.067 -14.798 -6.062 1.00 98.56 114 LEU A N 1
ATOM 815 C CA . LEU A 1 114 ? 4.374 -14.799 -6.717 1.00 98.56 114 LEU A CA 1
ATOM 816 C C . LEU A 1 114 ? 5.485 -15.085 -5.692 1.00 98.56 114 LEU A C 1
ATOM 818 O O . LEU A 1 114 ? 5.373 -14.633 -4.553 1.00 98.56 114 LEU A O 1
ATOM 822 N N . PRO A 1 115 ? 6.541 -15.832 -6.063 1.00 98.31 115 PRO A N 1
ATOM 823 C CA . PRO A 1 115 ? 7.641 -16.128 -5.152 1.00 98.31 115 PRO A CA 1
ATOM 824 C C . PRO A 1 115 ? 8.568 -14.921 -4.958 1.00 98.31 115 PRO A C 1
ATOM 826 O O . PRO A 1 115 ? 8.769 -14.135 -5.885 1.00 98.31 115 PRO A O 1
ATOM 829 N N . ASP A 1 116 ? 9.213 -14.847 -3.794 1.00 98.69 116 ASP A N 1
ATOM 830 C CA . ASP A 1 116 ? 10.293 -13.895 -3.517 1.00 98.69 116 ASP A CA 1
ATOM 831 C C . ASP A 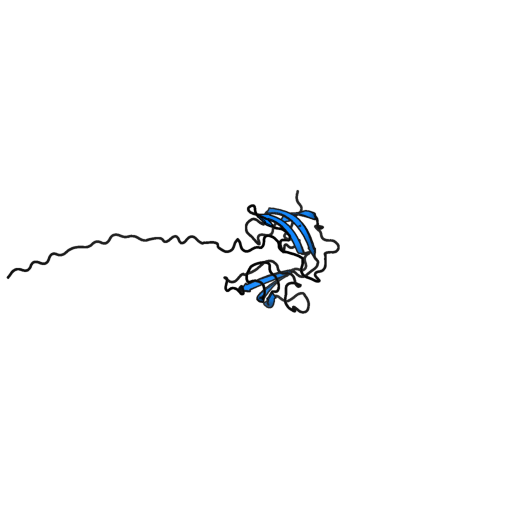1 116 ? 11.374 -13.963 -4.611 1.00 98.69 116 ASP A C 1
ATOM 833 O O . ASP A 1 116 ? 11.783 -15.043 -5.061 1.00 98.69 116 ASP A O 1
ATOM 837 N N . GLY A 1 117 ? 11.843 -12.799 -5.051 1.00 98.62 117 GLY A N 1
ATOM 838 C CA . GLY A 1 117 ? 12.792 -12.648 -6.150 1.00 98.62 117 GLY A CA 1
ATOM 839 C C . GLY A 1 117 ? 12.177 -12.716 -7.553 1.00 98.62 117 GLY A C 1
ATOM 840 O O . GLY A 1 117 ? 12.922 -12.617 -8.528 1.00 98.62 117 GLY A O 1
ATOM 841 N N . ALA A 1 118 ? 10.858 -12.893 -7.695 1.00 98.75 118 ALA A N 1
ATOM 842 C CA . ALA A 1 118 ? 10.200 -12.788 -8.997 1.00 98.75 118 ALA A CA 1
ATOM 843 C C . ALA A 1 118 ? 10.299 -11.359 -9.554 1.00 98.75 118 ALA A C 1
ATOM 845 O O . ALA A 1 118 ? 10.076 -10.389 -8.830 1.00 98.75 118 ALA A O 1
ATOM 846 N N . GLU A 1 119 ? 10.589 -11.241 -10.851 1.00 98.56 119 GLU A N 1
ATOM 847 C CA . GLU A 1 119 ? 10.535 -9.968 -11.575 1.00 98.56 119 GLU A CA 1
ATOM 848 C C . GLU A 1 119 ? 9.115 -9.716 -12.093 1.00 98.56 119 GLU A C 1
ATOM 850 O O . GLU A 1 119 ? 8.492 -10.600 -12.686 1.00 98.56 119 GLU A O 1
ATOM 855 N N . VAL A 1 120 ? 8.617 -8.499 -11.885 1.00 98.75 120 VAL A N 1
ATOM 856 C CA . VAL A 1 120 ? 7.274 -8.056 -12.278 1.00 98.75 120 VAL A CA 1
ATOM 857 C C . VAL A 1 120 ? 7.325 -6.659 -12.894 1.00 98.75 120 VAL A C 1
ATOM 859 O O . VAL A 1 120 ? 8.327 -5.949 -12.786 1.00 98.75 120 VAL A O 1
ATOM 862 N N . VAL A 1 121 ? 6.233 -6.252 -13.539 1.00 98.75 121 VAL A N 1
ATOM 863 C CA . VAL A 1 121 ? 6.021 -4.868 -13.982 1.00 98.75 121 VAL A CA 1
ATOM 864 C C . VAL A 1 121 ? 4.858 -4.288 -13.190 1.00 98.75 121 VAL A C 1
ATOM 866 O O . VAL A 1 121 ? 3.797 -4.911 -13.118 1.00 98.75 121 VAL A O 1
ATOM 869 N N . LEU A 1 122 ? 5.069 -3.117 -12.593 1.00 98.81 122 LEU A N 1
ATOM 870 C CA . LEU A 1 122 ? 4.064 -2.434 -11.780 1.00 98.81 122 LEU A CA 1
ATOM 871 C C . LEU A 1 122 ? 3.061 -1.681 -12.664 1.00 98.81 122 LEU A C 1
ATOM 873 O O . LEU A 1 122 ? 3.458 -0.982 -13.595 1.00 98.81 122 LEU A O 1
ATOM 877 N N . ASP A 1 123 ? 1.775 -1.795 -12.345 1.00 98.31 123 ASP A N 1
ATOM 878 C CA . ASP A 1 123 ? 0.677 -0.956 -12.860 1.00 98.31 123 ASP A CA 1
ATOM 879 C C . ASP A 1 123 ? 0.159 0.024 -11.784 1.00 98.31 123 ASP A C 1
ATOM 881 O O . ASP A 1 123 ? -0.684 0.875 -12.053 1.00 98.31 123 ASP A O 1
ATOM 885 N N . ALA A 1 124 ? 0.675 -0.072 -10.551 1.00 97.50 124 ALA A N 1
ATOM 886 C CA . ALA A 1 124 ? 0.368 0.842 -9.454 1.00 97.50 124 ALA A CA 1
ATOM 887 C C . ALA A 1 124 ? 0.804 2.289 -9.753 1.00 97.50 124 ALA A C 1
ATOM 889 O O . ALA A 1 124 ? 1.903 2.540 -10.249 1.00 97.50 124 ALA A O 1
ATOM 890 N N . GLU A 1 125 ? -0.038 3.249 -9.359 1.00 95.00 125 GLU A N 1
ATOM 891 C CA . GLU A 1 125 ? 0.192 4.696 -9.503 1.00 95.00 125 GLU A CA 1
ATOM 892 C C . GLU A 1 125 ? 0.376 5.394 -8.139 1.00 95.00 125 GLU A C 1
ATOM 894 O O . GLU A 1 125 ? -0.073 6.522 -7.939 1.00 95.00 125 GLU A O 1
ATOM 899 N N . HIS A 1 126 ? 0.989 4.720 -7.156 1.00 94.69 126 HIS A N 1
ATOM 900 C CA . HIS A 1 126 ? 1.077 5.240 -5.778 1.00 94.69 126 HIS A CA 1
ATOM 901 C C . HIS A 1 126 ? 2.055 6.409 -5.630 1.00 94.69 126 HIS A C 1
ATOM 903 O O . HIS A 1 126 ? 1.932 7.180 -4.683 1.00 94.69 126 HIS A O 1
ATOM 909 N N . MET A 1 127 ? 3.022 6.524 -6.541 1.00 92.31 127 MET A N 1
ATOM 910 C CA . MET A 1 127 ? 4.056 7.564 -6.592 1.00 92.31 127 MET A CA 1
ATOM 911 C C . MET A 1 127 ? 4.460 7.830 -8.053 1.00 92.31 127 MET A C 1
ATOM 913 O O . MET A 1 127 ? 4.255 6.969 -8.920 1.00 92.31 127 MET A O 1
ATOM 917 N N . SER A 1 128 ? 5.069 8.989 -8.344 1.00 92.69 128 SER A N 1
ATOM 918 C CA . SER A 1 128 ? 5.660 9.229 -9.672 1.00 92.69 128 SER A CA 1
ATOM 919 C C . SER A 1 128 ? 6.681 8.146 -10.018 1.00 92.69 128 SER A C 1
ATOM 921 O O . SER A 1 128 ? 7.393 7.625 -9.162 1.00 92.69 128 SER A O 1
ATOM 923 N N . GLY A 1 129 ? 6.731 7.782 -11.298 1.00 95.81 129 GLY A N 1
ATOM 924 C CA . GLY A 1 129 ? 7.697 6.818 -11.816 1.00 95.81 129 GLY A CA 1
ATOM 925 C C . GLY A 1 129 ? 7.426 5.355 -11.442 1.00 95.81 129 GLY A C 1
ATOM 926 O O . GLY A 1 129 ? 8.120 4.482 -11.960 1.00 95.81 129 GLY A O 1
ATOM 927 N N . MET A 1 130 ? 6.421 5.057 -10.615 1.00 97.12 130 MET A N 1
ATOM 928 C CA . MET A 1 130 ? 6.017 3.683 -10.304 1.00 97.12 130 MET A CA 1
ATOM 929 C C . MET A 1 130 ? 5.357 2.950 -11.490 1.00 97.12 130 MET A C 1
ATOM 931 O O . MET A 1 130 ? 5.751 1.811 -11.759 1.00 97.12 130 MET A O 1
ATOM 935 N N . PRO A 1 131 ? 4.430 3.561 -12.259 1.00 97.50 131 PRO A N 1
ATOM 936 C CA . PRO A 1 131 ? 3.763 2.859 -13.352 1.00 97.50 131 PRO A CA 1
ATOM 937 C C . PRO A 1 131 ? 4.759 2.434 -14.433 1.00 97.50 131 PRO A C 1
ATOM 939 O O . PRO A 1 131 ? 5.570 3.231 -14.915 1.00 97.50 131 PRO A O 1
ATOM 942 N N . GLY A 1 132 ? 4.696 1.165 -14.826 1.00 98.44 132 GLY A N 1
ATOM 943 C CA . GLY A 1 132 ? 5.592 0.546 -15.798 1.00 98.44 132 GLY A CA 1
ATOM 944 C C . GLY A 1 132 ? 7.001 0.244 -15.279 1.00 98.44 132 GLY A C 1
ATOM 945 O O . GLY A 1 132 ? 7.834 -0.223 -16.063 1.00 98.44 132 GLY A O 1
ATOM 946 N N . ALA A 1 133 ? 7.302 0.496 -14.000 1.00 98.62 133 ALA A N 1
ATOM 947 C CA . ALA A 1 133 ? 8.599 0.154 -13.428 1.00 98.62 133 ALA A CA 1
ATOM 948 C C . ALA A 1 133 ? 8.783 -1.369 -13.365 1.00 98.62 133 ALA A C 1
ATOM 950 O O . ALA A 1 133 ? 7.869 -2.112 -13.004 1.00 98.62 133 ALA A O 1
ATOM 951 N N . GLN A 1 134 ? 9.992 -1.829 -13.700 1.00 98.44 134 GLN A N 1
ATOM 952 C CA . GLN A 1 134 ? 10.410 -3.202 -13.419 1.00 98.44 134 GLN A CA 1
ATOM 953 C C . GLN A 1 134 ? 10.758 -3.303 -11.935 1.00 98.44 134 GLN A C 1
ATOM 955 O O . GLN A 1 134 ? 11.576 -2.525 -11.437 1.00 98.44 134 GLN A O 1
ATOM 960 N N . ALA A 1 135 ? 10.146 -4.265 -11.257 1.00 98.69 135 ALA A N 1
ATOM 961 C CA . ALA A 1 135 ? 10.291 -4.475 -9.829 1.00 98.69 135 ALA A CA 1
ATOM 962 C C . ALA A 1 135 ? 10.645 -5.930 -9.514 1.00 98.69 135 ALA A C 1
ATOM 964 O O . ALA A 1 135 ? 10.382 -6.837 -10.303 1.00 98.69 135 ALA A O 1
ATOM 965 N N . THR A 1 136 ? 11.232 -6.145 -8.344 1.00 98.81 136 THR A N 1
ATOM 966 C CA . THR A 1 136 ? 11.428 -7.468 -7.746 1.00 98.81 136 THR A CA 1
ATOM 967 C C . THR A 1 136 ? 10.498 -7.610 -6.549 1.00 98.81 136 THR A C 1
ATOM 969 O O . THR A 1 136 ? 10.401 -6.683 -5.748 1.00 98.81 136 THR A O 1
ATOM 972 N N . ILE A 1 137 ? 9.827 -8.756 -6.426 1.00 98.88 137 ILE A N 1
ATOM 973 C CA . ILE A 1 137 ? 9.069 -9.110 -5.221 1.00 98.88 137 ILE A CA 1
ATOM 974 C C . ILE A 1 137 ? 10.054 -9.400 -4.087 1.00 98.88 137 ILE A C 1
ATOM 976 O O . ILE A 1 137 ? 10.832 -10.349 -4.185 1.00 98.88 137 ILE A O 1
ATOM 980 N N . ASP A 1 138 ? 10.009 -8.617 -3.013 1.00 98.81 138 ASP A N 1
ATOM 981 C CA . ASP A 1 138 ? 10.849 -8.844 -1.836 1.00 98.81 138 ASP A CA 1
ATOM 982 C C . ASP A 1 138 ? 10.244 -9.933 -0.942 1.00 98.81 138 ASP A C 1
ATOM 984 O O . ASP A 1 138 ? 10.933 -10.877 -0.557 1.00 98.81 138 ASP A O 1
ATOM 988 N N . TYR A 1 139 ? 8.946 -9.816 -0.648 1.00 98.75 139 TYR A N 1
ATOM 989 C CA . TYR A 1 139 ? 8.132 -10.813 0.054 1.00 98.75 139 TYR A CA 1
ATOM 990 C C . TYR A 1 139 ? 6.638 -10.530 -0.155 1.00 98.75 139 TYR A C 1
ATOM 992 O O . TYR A 1 139 ? 6.256 -9.481 -0.682 1.00 98.75 139 TYR A O 1
ATOM 1000 N N . SER A 1 140 ? 5.783 -11.464 0.271 1.00 98.56 140 SER A N 1
ATOM 1001 C CA . SER A 1 140 ? 4.321 -11.345 0.180 1.00 98.56 140 SER A CA 1
ATOM 1002 C C . SER A 1 140 ? 3.606 -11.670 1.489 1.00 98.56 140 SER A C 1
ATOM 1004 O O . SER A 1 140 ? 4.143 -12.399 2.328 1.00 98.56 140 SER A O 1
ATOM 1006 N N . THR A 1 141 ? 2.385 -11.153 1.648 1.00 98.25 141 THR A N 1
ATOM 1007 C CA . THR A 1 141 ? 1.445 -11.575 2.698 1.00 98.25 141 THR A CA 1
ATOM 1008 C C . THR A 1 141 ? 0.056 -11.845 2.108 1.00 98.25 141 THR A C 1
ATOM 1010 O O . THR A 1 141 ? -0.269 -11.412 1.001 1.00 98.25 141 THR A O 1
ATOM 1013 N N . ASP A 1 142 ? -0.747 -12.635 2.820 1.00 96.75 142 ASP A N 1
ATOM 1014 C CA . ASP A 1 142 ? -2.129 -12.999 2.477 1.00 96.75 142 ASP A CA 1
ATOM 1015 C C . ASP A 1 142 ? -3.143 -12.435 3.488 1.00 96.75 142 ASP A C 1
ATOM 1017 O O . ASP A 1 142 ? -4.252 -12.949 3.641 1.00 96.75 142 ASP A O 1
ATOM 1021 N N . GLU A 1 143 ? -2.745 -11.384 4.205 1.00 98.12 143 GLU A N 1
ATOM 1022 C CA . GLU A 1 143 ? -3.598 -10.677 5.155 1.00 98.12 143 GLU A CA 1
ATOM 1023 C C . GLU A 1 143 ? -4.659 -9.838 4.433 1.00 98.12 143 GLU A C 1
ATOM 1025 O O . GLU A 1 143 ? -4.461 -9.402 3.298 1.00 98.12 143 GLU A O 1
ATOM 1030 N N . THR A 1 144 ? -5.755 -9.520 5.131 1.00 98.69 144 THR A N 1
ATOM 1031 C CA . THR A 1 144 ? -6.666 -8.466 4.673 1.00 98.69 144 THR A CA 1
ATOM 1032 C C . THR A 1 144 ? -5.867 -7.183 4.456 1.00 98.69 144 THR A C 1
ATOM 1034 O O . THR A 1 144 ? -5.153 -6.729 5.357 1.00 98.69 144 THR A O 1
ATOM 1037 N N . VAL A 1 145 ? -6.017 -6.578 3.282 1.00 98.81 145 VAL A N 1
ATOM 1038 C CA . VAL A 1 145 ? -5.401 -5.293 2.958 1.00 98.81 145 VAL A CA 1
ATOM 1039 C C . VAL A 1 145 ? -6.455 -4.196 2.971 1.00 98.81 145 VAL A C 1
ATOM 1041 O O . VAL A 1 145 ? -7.592 -4.388 2.531 1.00 98.81 145 VAL A O 1
ATOM 1044 N N . TYR A 1 146 ? -6.084 -3.033 3.488 1.00 98.88 146 TYR A N 1
ATOM 1045 C CA . TYR A 1 146 ? -6.992 -1.920 3.695 1.00 98.88 146 TYR A CA 1
ATOM 1046 C C . TYR A 1 146 ? -6.553 -0.688 2.907 1.00 98.88 146 TYR A C 1
ATOM 1048 O O . TYR A 1 146 ? -5.365 -0.375 2.799 1.00 98.88 146 TYR A O 1
ATOM 1056 N N . MET A 1 147 ? -7.551 0.030 2.394 1.00 98.75 147 MET A N 1
ATOM 1057 C CA . MET A 1 147 ? -7.420 1.442 2.042 1.00 98.75 147 MET A CA 1
ATOM 1058 C C . MET A 1 147 ? -7.888 2.273 3.227 1.00 98.75 147 MET A C 1
ATOM 1060 O O . MET A 1 147 ? -8.884 1.923 3.873 1.00 98.75 147 MET A O 1
ATOM 1064 N N . VAL A 1 148 ? -7.191 3.372 3.505 1.00 98.62 148 VAL A N 1
ATOM 1065 C CA . VAL A 1 148 ? -7.500 4.228 4.653 1.00 98.62 148 VAL A CA 1
ATOM 1066 C C . VAL A 1 148 ? -7.511 5.710 4.289 1.00 98.62 148 VAL A C 1
ATOM 1068 O O . VAL A 1 148 ? -6.742 6.174 3.453 1.00 98.62 148 VAL A O 1
ATOM 1071 N N . ASP A 1 149 ? -8.380 6.468 4.945 1.00 98.50 149 ASP A N 1
ATOM 1072 C CA . ASP A 1 149 ? -8.372 7.927 4.933 1.00 98.50 149 ASP A CA 1
ATOM 1073 C C . ASP A 1 149 ? -7.667 8.414 6.202 1.00 98.50 149 ASP A C 1
ATOM 1075 O O . ASP A 1 149 ? -8.006 7.985 7.305 1.00 98.50 149 ASP A O 1
ATOM 1079 N N . LEU A 1 150 ? -6.699 9.316 6.073 1.00 96.44 150 LEU A N 1
ATOM 1080 C CA . LEU A 1 150 ? -5.891 9.799 7.193 1.00 96.44 150 LEU A CA 1
ATOM 1081 C C . LEU A 1 150 ? -5.467 11.254 6.995 1.00 96.44 150 LEU A C 1
ATOM 1083 O O . LEU A 1 150 ? -5.589 11.826 5.914 1.00 96.44 150 LEU A O 1
ATOM 1087 N N . THR A 1 151 ? -4.984 11.888 8.058 1.00 94.81 151 THR A N 1
ATOM 1088 C CA . THR A 1 151 ? -4.338 13.201 7.966 1.00 94.81 151 THR A CA 1
ATOM 1089 C C . THR A 1 151 ? -2.956 13.120 8.583 1.00 94.81 151 THR A C 1
ATOM 1091 O O . THR A 1 151 ? -2.834 12.892 9.784 1.00 94.81 151 THR A O 1
ATOM 1094 N N . VAL A 1 152 ? -1.931 13.349 7.768 1.00 89.88 152 VAL A N 1
ATOM 1095 C CA . VAL A 1 152 ? -0.524 13.334 8.182 1.00 89.88 152 VAL A CA 1
ATOM 1096 C C . VAL A 1 152 ? 0.097 14.671 7.801 1.00 89.88 152 VAL A C 1
ATOM 1098 O O . VAL A 1 152 ? -0.169 15.200 6.725 1.00 89.88 152 VAL A O 1
ATOM 1101 N N . ASP A 1 153 ? 0.835 15.285 8.728 1.00 86.62 153 ASP A N 1
ATOM 1102 C CA . ASP A 1 153 ? 1.487 16.591 8.542 1.00 86.62 153 ASP A CA 1
ATOM 1103 C C . ASP A 1 153 ? 0.571 17.709 7.997 1.00 86.62 153 ASP A C 1
ATOM 1105 O O . ASP A 1 153 ? 0.990 18.626 7.291 1.00 86.62 153 ASP A O 1
ATOM 1109 N N . GLY A 1 154 ? -0.716 17.661 8.360 1.00 88.00 154 GLY A N 1
ATOM 1110 C CA . GLY A 1 154 ? -1.726 18.631 7.927 1.00 88.00 154 GLY A CA 1
ATOM 1111 C C . GLY A 1 154 ? -2.256 18.415 6.505 1.00 88.00 154 GLY A C 1
ATOM 1112 O O . GLY A 1 154 ? -3.085 19.205 6.051 1.00 88.00 154 GLY A O 1
ATOM 1113 N N . MET A 1 155 ? -1.828 17.352 5.821 1.00 89.25 155 MET A N 1
ATOM 1114 C CA . MET A 1 155 ? -2.376 16.910 4.545 1.00 89.25 155 MET A CA 1
ATOM 1115 C C . MET A 1 155 ? -3.418 15.818 4.778 1.00 89.25 155 MET A C 1
ATOM 1117 O O . MET A 1 155 ? -3.116 14.767 5.337 1.00 89.25 155 MET A O 1
ATOM 1121 N N . ALA A 1 156 ? -4.652 16.073 4.347 1.00 94.69 156 ALA A N 1
ATOM 1122 C CA . ALA A 1 156 ? -5.672 15.036 4.278 1.00 94.69 156 ALA A CA 1
ATOM 1123 C C . ALA A 1 156 ? -5.390 14.144 3.065 1.00 94.69 156 ALA A C 1
ATOM 1125 O O . ALA A 1 156 ? -5.287 14.649 1.946 1.00 94.69 156 ALA A O 1
ATOM 1126 N N . MET A 1 157 ? -5.283 12.844 3.308 1.00 95.44 157 MET A N 1
ATOM 1127 C CA . MET A 1 157 ? -5.099 11.814 2.299 1.00 95.44 157 MET A CA 1
ATOM 1128 C C . MET A 1 157 ? -6.327 10.907 2.300 1.00 95.44 157 MET A C 1
ATOM 1130 O O . MET A 1 157 ? -6.716 10.386 3.346 1.00 95.44 157 MET A O 1
ATOM 1134 N N . THR A 1 158 ? -6.953 10.735 1.142 1.00 97.75 158 THR A N 1
ATOM 1135 C CA . THR A 1 158 ? -8.078 9.814 0.957 1.00 97.75 158 THR A CA 1
ATOM 1136 C C . THR A 1 158 ? -7.620 8.583 0.206 1.00 97.75 158 THR A C 1
ATOM 1138 O O . THR A 1 158 ? -6.754 8.680 -0.666 1.00 97.75 158 THR A O 1
ATOM 1141 N N . ASN A 1 159 ? -8.240 7.439 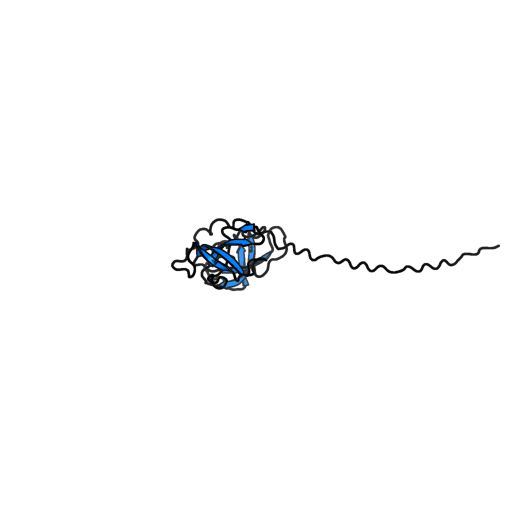0.492 1.00 97.81 159 ASN A N 1
ATOM 1142 C CA . ASN A 1 159 ? -7.994 6.200 -0.240 1.00 97.81 159 ASN A CA 1
ATOM 1143 C C . ASN A 1 159 ? -6.508 5.804 -0.253 1.00 97.81 159 ASN A C 1
ATOM 1145 O O . ASN A 1 159 ? -6.023 5.280 -1.254 1.00 97.81 159 ASN A O 1
ATOM 1149 N N . HIS A 1 160 ? -5.767 6.094 0.819 1.00 97.12 160 HIS A N 1
ATOM 1150 C CA . HIS A 1 160 ? -4.352 5.763 0.896 1.00 97.12 160 HIS A CA 1
ATOM 1151 C C . HIS A 1 160 ? -4.169 4.244 0.809 1.00 97.12 160 HIS A C 1
ATOM 1153 O O . HIS A 1 160 ? -4.864 3.480 1.485 1.00 97.12 160 HIS A O 1
ATOM 1159 N N . LYS A 1 161 ? -3.242 3.841 -0.058 1.00 97.75 161 LYS A N 1
ATOM 1160 C CA . LYS A 1 161 ? -2.907 2.471 -0.434 1.00 97.75 161 LYS A CA 1
ATOM 1161 C C . LYS A 1 161 ? -1.461 2.203 -0.018 1.00 97.75 161 LYS A C 1
ATOM 1163 O O . LYS A 1 161 ? -0.600 3.017 -0.327 1.00 97.75 161 LYS A O 1
ATOM 1168 N N . TRP A 1 162 ? -1.148 1.120 0.670 1.00 98.50 162 TRP A N 1
ATOM 1169 C CA . TRP A 1 162 ? -2.049 0.203 1.368 1.00 98.50 162 TRP A CA 1
ATOM 1170 C C . TRP A 1 162 ? -1.494 -0.041 2.766 1.00 98.50 162 TRP A C 1
ATOM 1172 O O . TRP A 1 162 ? -0.320 0.198 3.017 1.00 98.50 162 TRP A O 1
ATOM 1182 N N . VAL A 1 163 ? -2.320 -0.562 3.664 1.00 98.56 163 VAL A N 1
ATOM 1183 C CA . VAL A 1 163 ? -1.872 -1.067 4.969 1.00 98.56 163 VAL A CA 1
ATOM 1184 C C . VAL A 1 163 ? -2.471 -2.450 5.202 1.00 98.56 163 VAL A C 1
ATOM 1186 O O . VAL A 1 163 ? -3.628 -2.690 4.848 1.00 98.56 163 VAL A O 1
ATOM 1189 N N . THR A 1 164 ? -1.696 -3.383 5.753 1.00 98.75 164 THR A N 1
ATOM 1190 C CA . THR A 1 164 ? -2.178 -4.745 6.053 1.00 98.75 164 THR A CA 1
ATOM 1191 C C . THR A 1 164 ? -2.846 -4.818 7.426 1.00 98.75 164 THR A C 1
ATOM 1193 O O . THR A 1 164 ? -2.727 -3.912 8.249 1.00 98.75 164 THR A O 1
ATOM 1196 N N . GLU A 1 165 ? -3.568 -5.905 7.704 1.00 98.56 165 GLU A N 1
ATOM 1197 C CA . GLU A 1 165 ? -4.257 -6.102 8.986 1.00 98.56 165 GLU A CA 1
ATOM 1198 C C . GLU A 1 165 ? -3.332 -6.007 10.208 1.00 98.56 165 GLU A C 1
ATOM 1200 O O . GLU A 1 165 ? -3.710 -5.413 11.219 1.00 98.56 165 GLU A O 1
ATOM 1205 N N . SER A 1 166 ? -2.113 -6.539 10.114 1.00 98.44 166 SER A N 1
ATOM 1206 C CA . SER A 1 166 ? -1.092 -6.456 11.166 1.00 98.44 166 SER A CA 1
ATOM 1207 C C . SER A 1 166 ? -0.517 -5.053 11.383 1.00 98.44 166 SER A C 1
ATOM 1209 O O . SER A 1 166 ? 0.084 -4.800 12.429 1.00 98.44 166 SER A O 1
ATOM 1211 N N . GLU A 1 167 ? -0.731 -4.132 10.444 1.00 98.69 167 GLU A N 1
ATOM 1212 C CA . GLU A 1 167 ? -0.278 -2.739 10.506 1.00 98.69 167 GLU A CA 1
ATOM 1213 C C . GLU A 1 167 ? -1.348 -1.788 11.070 1.00 98.69 167 GLU A C 1
ATOM 1215 O O . GLU A 1 167 ? -1.196 -0.562 11.037 1.00 98.69 167 GLU A O 1
ATOM 1220 N N . ILE A 1 168 ? -2.440 -2.349 11.596 1.00 98.31 168 ILE A N 1
ATOM 1221 C CA . ILE A 1 168 ? -3.594 -1.614 12.099 1.00 98.31 168 ILE A CA 1
ATOM 1222 C C . ILE A 1 168 ? -4.028 -2.157 13.465 1.00 98.31 168 ILE A C 1
ATOM 1224 O O . ILE A 1 168 ? -4.134 -3.362 13.700 1.00 98.31 168 ILE A O 1
ATOM 1228 N N . GLN A 1 169 ? -4.352 -1.246 14.381 1.00 98.19 169 GLN A N 1
ATOM 1229 C CA . GLN A 1 169 ? -4.861 -1.553 15.715 1.00 98.19 169 GLN A CA 1
ATOM 1230 C C . GLN A 1 169 ? -6.194 -0.845 15.985 1.00 98.19 169 GLN A C 1
ATOM 1232 O O . GLN A 1 169 ? -6.442 0.237 15.445 1.00 98.19 169 GLN A O 1
ATOM 1237 N N . PRO A 1 170 ? -7.060 -1.397 16.855 1.00 97.31 170 PRO A N 1
ATOM 1238 C CA . PRO A 1 170 ? -8.257 -0.684 17.282 1.00 97.31 170 PRO A CA 1
ATOM 1239 C C . PRO A 1 170 ? -7.880 0.584 18.060 1.00 97.31 170 PRO A C 1
ATOM 1241 O O . PRO A 1 170 ? -6.888 0.609 18.795 1.00 97.31 170 PRO A O 1
ATOM 1244 N N . LEU A 1 171 ? -8.706 1.627 17.952 1.00 92.88 171 LEU A N 1
ATOM 1245 C CA . LEU A 1 171 ? -8.617 2.761 18.871 1.00 92.88 171 LEU A CA 1
ATOM 1246 C C . LEU A 1 171 ? -9.062 2.347 20.291 1.00 92.88 171 LEU A C 1
ATOM 1248 O O . LEU A 1 171 ? -9.944 1.492 20.424 1.00 92.88 171 LEU A O 1
ATOM 1252 N N . PRO A 1 172 ? -8.443 2.913 21.343 1.00 79.12 172 PRO A N 1
ATOM 1253 C CA . PRO A 1 172 ? -8.807 2.647 22.736 1.00 79.12 172 PRO A CA 1
ATOM 1254 C C . PRO A 1 172 ? -10.183 3.197 23.143 1.00 79.12 172 PRO A C 1
ATOM 1256 O O . PRO A 1 172 ? -10.651 4.188 22.538 1.00 79.12 172 PRO A O 1
#

Foldseek 3Di:
DDDDDDDDDDDDDDDDPPPPPDPPPVPAPFFDLEQDDDFPPFAFDPDAPADAQAKWAFCDPLHPQNHRFIKGFHGKTFFKWFQKWWQFQVRDDTDHRRPTDTPSQWDPNDDPDDDFQDWTAGNRPRGHRRHRIIITGHDMDRFIWTFIWGAGPNRTHGRHDTDGPVRIGHDD

Organism: NCBI:txid1859290

InterPro domains:
  IPR011438 Domain of unknown function DUF1541 [PF07563] (52-103)
  IPR011438 Domain of unknown function DUF1541 [PF07563] (116-165)

Secondary structure (DSSP, 8-state):
---------------------------SS---SB--SPPTTPEEPSS-SS-TT-EEEE---SSTT-TT-EEEEEEEEES-EEEEEE--TTSPPPEEEEEEEEGGGBSS--SSPPPTT-EEEB---SSTT-TT-EEEEEEEE-S-EEEEEEEETTEEEEEEEEEEGGGEEE--